Protein AF-A0A923WZV7-F1 (afdb_monomer_lite)

Radius of gyration: 32.48 Å; chains: 1; bounding box: 44×112×75 Å

Structure (mmCIF, N/CA/C/O backbone):
data_AF-A0A923WZV7-F1
#
_entry.id   AF-A0A923WZV7-F1
#
loop_
_atom_site.group_PDB
_atom_site.id
_atom_site.type_symbol
_atom_site.label_atom_id
_atom_site.label_alt_id
_atom_site.label_comp_id
_atom_site.label_asym_id
_atom_site.label_entity_id
_atom_site.label_seq_id
_atom_site.pdbx_PDB_ins_code
_atom_site.Cartn_x
_atom_site.Cartn_y
_atom_site.Cartn_z
_atom_site.occupancy
_atom_site.B_iso_or_equiv
_atom_site.auth_seq_id
_atom_site.auth_comp_id
_atom_site.auth_asym_id
_atom_site.auth_atom_id
_atom_site.pdbx_PDB_model_num
ATOM 1 N N . MET A 1 1 ? 29.800 -93.818 -59.563 1.00 39.88 1 MET A N 1
ATOM 2 C CA . MET A 1 1 ? 30.223 -94.186 -58.191 1.00 39.88 1 MET A CA 1
ATOM 3 C C . MET A 1 1 ? 30.674 -92.929 -57.451 1.00 39.88 1 MET A C 1
ATOM 5 O O . MET A 1 1 ? 31.571 -92.285 -57.967 1.00 39.88 1 MET A O 1
ATOM 9 N N . LYS A 1 2 ? 30.103 -92.674 -56.253 1.00 41.72 2 LYS A N 1
ATOM 10 C CA . LYS A 1 2 ? 30.556 -91.760 -55.164 1.00 41.72 2 LYS A CA 1
ATOM 11 C C . LYS A 1 2 ? 30.542 -90.243 -55.477 1.00 41.72 2 LYS A C 1
ATOM 13 O O . LYS A 1 2 ? 31.061 -89.840 -56.497 1.00 41.72 2 LYS A O 1
ATOM 18 N N . LYS A 1 3 ? 30.036 -89.328 -54.642 1.00 39.88 3 LYS A N 1
ATOM 19 C CA . LYS A 1 3 ? 29.391 -89.338 -53.311 1.00 39.88 3 LYS A CA 1
ATOM 20 C C . LYS A 1 3 ? 28.599 -88.021 -53.169 1.00 39.88 3 LYS A C 1
ATOM 22 O O . LYS A 1 3 ? 28.954 -87.020 -53.778 1.00 39.88 3 LYS A O 1
ATOM 27 N N . ALA A 1 4 ? 27.556 -88.061 -52.344 1.00 49.88 4 ALA A N 1
ATOM 28 C CA . ALA A 1 4 ? 26.729 -86.933 -51.929 1.00 49.88 4 ALA A CA 1
ATOM 29 C C . ALA A 1 4 ? 27.521 -85.812 -51.232 1.00 49.88 4 ALA A C 1
ATOM 31 O O . ALA A 1 4 ? 28.499 -86.097 -50.540 1.00 49.88 4 ALA A O 1
ATOM 32 N N . ASN A 1 5 ? 27.002 -84.581 -51.291 1.00 43.81 5 ASN A N 1
ATOM 33 C CA . ASN A 1 5 ? 27.094 -83.686 -50.143 1.00 43.81 5 ASN A CA 1
ATOM 34 C C . ASN A 1 5 ? 25.808 -82.863 -49.988 1.00 43.81 5 ASN A C 1
ATOM 36 O O . ASN A 1 5 ? 25.388 -82.142 -50.889 1.00 43.81 5 ASN A O 1
ATOM 40 N N . LYS A 1 6 ? 25.173 -83.063 -48.835 1.00 46.72 6 LYS A N 1
ATOM 41 C CA . LYS A 1 6 ? 23.962 -82.413 -48.343 1.00 46.72 6 LYS A CA 1
ATOM 42 C C . LYS A 1 6 ? 24.428 -81.308 -47.401 1.00 46.72 6 LYS A C 1
ATOM 44 O O . LYS A 1 6 ? 25.155 -81.614 -46.459 1.00 46.72 6 LYS A O 1
ATOM 49 N N . THR A 1 7 ? 23.959 -80.080 -47.594 1.00 46.75 7 THR A N 1
ATOM 50 C CA . THR A 1 7 ? 24.088 -79.037 -46.569 1.00 46.75 7 THR A CA 1
ATOM 51 C C . THR A 1 7 ? 22.762 -78.303 -46.428 1.00 46.75 7 THR A C 1
ATOM 53 O O . THR A 1 7 ? 22.329 -77.570 -47.312 1.00 46.75 7 THR A O 1
ATOM 56 N N . GLU A 1 8 ? 22.098 -78.570 -45.308 1.00 46.66 8 GLU A N 1
ATOM 57 C CA . GLU A 1 8 ? 20.994 -77.790 -44.755 1.00 46.66 8 GLU A CA 1
ATOM 58 C C . GLU A 1 8 ? 21.499 -76.403 -44.329 1.00 46.66 8 GLU A C 1
ATOM 60 O O . GLU A 1 8 ? 22.594 -76.316 -43.774 1.00 46.66 8 GLU A O 1
ATOM 65 N N . ASN A 1 9 ? 20.691 -75.342 -44.472 1.00 39.66 9 ASN A N 1
ATOM 66 C CA . ASN A 1 9 ? 20.472 -74.424 -43.347 1.00 39.66 9 ASN A CA 1
ATOM 67 C C . ASN A 1 9 ? 19.341 -73.400 -43.561 1.00 39.66 9 ASN A C 1
ATOM 69 O O . ASN A 1 9 ? 19.417 -72.519 -44.409 1.00 39.66 9 ASN A O 1
ATOM 73 N N . ARG A 1 10 ? 18.363 -73.498 -42.651 1.00 42.00 10 ARG A N 1
ATOM 74 C CA . ARG A 1 10 ? 17.752 -72.421 -41.849 1.00 42.00 10 ARG A CA 1
ATOM 75 C C . ARG A 1 10 ? 17.016 -71.280 -42.562 1.00 42.00 10 ARG A C 1
ATOM 77 O O . ARG A 1 10 ? 17.569 -70.249 -42.922 1.00 42.00 10 ARG A O 1
ATOM 84 N N . THR A 1 11 ? 15.692 -71.437 -42.541 1.00 51.16 11 THR A N 1
ATOM 85 C CA . THR A 1 11 ? 14.714 -70.437 -42.078 1.00 51.16 11 THR A CA 1
ATOM 86 C C . THR A 1 11 ? 15.326 -69.223 -41.363 1.00 51.16 11 THR A C 1
ATOM 88 O O . THR A 1 11 ? 15.770 -69.339 -40.219 1.00 51.16 11 THR A O 1
ATOM 91 N N . SER A 1 12 ? 15.264 -68.046 -41.990 1.00 43.22 12 SER A N 1
ATOM 92 C CA . SER A 1 12 ? 15.438 -66.767 -41.297 1.00 43.22 12 SER A CA 1
ATOM 93 C C . SER A 1 12 ? 14.064 -66.161 -41.012 1.00 43.22 12 SER A C 1
ATOM 95 O O . SER A 1 12 ? 13.395 -65.599 -41.880 1.00 43.22 12 SER A O 1
ATOM 97 N N . GLN A 1 13 ? 13.612 -66.351 -39.775 1.00 44.06 13 GLN A N 1
ATOM 98 C CA . GLN A 1 13 ? 12.516 -65.603 -39.176 1.00 44.06 13 GLN A CA 1
ATOM 99 C C . GLN A 1 13 ? 12.968 -64.158 -38.894 1.00 44.06 13 GLN A C 1
ATOM 101 O O . GLN A 1 13 ? 13.778 -63.955 -37.999 1.00 44.06 13 GLN A O 1
ATOM 106 N N . LYS A 1 14 ? 12.323 -63.197 -39.583 1.00 53.47 14 LYS A N 1
ATOM 107 C CA . LYS A 1 14 ? 12.067 -61.774 -39.228 1.00 53.47 14 LYS A CA 1
ATOM 108 C C . LYS A 1 14 ? 13.302 -60.847 -39.002 1.00 53.47 14 LYS A C 1
ATOM 110 O O . LYS A 1 14 ? 14.369 -61.286 -38.608 1.00 53.47 14 LYS A O 1
ATOM 115 N N . PRO A 1 15 ? 13.151 -59.523 -39.231 1.00 48.38 15 PRO A N 1
ATOM 116 C CA . PRO A 1 15 ? 12.568 -58.699 -38.176 1.00 48.38 15 PRO A CA 1
ATOM 117 C C . PRO A 1 15 ? 11.482 -57.758 -38.713 1.00 48.38 15 PRO A C 1
ATOM 119 O O . PRO A 1 15 ? 11.738 -56.707 -39.292 1.00 48.38 15 PRO A O 1
ATOM 122 N N . PHE A 1 16 ? 10.237 -58.102 -38.387 1.00 52.12 16 PHE A N 1
ATOM 123 C CA . PHE A 1 16 ? 9.069 -57.214 -38.391 1.00 52.12 16 PHE A CA 1
ATOM 124 C C . PHE A 1 16 ? 9.284 -55.949 -37.520 1.00 52.12 16 PHE A C 1
ATOM 126 O O . PHE A 1 16 ? 8.548 -54.979 -37.634 1.00 52.12 16 PHE A O 1
ATOM 133 N N . LEU A 1 17 ? 10.334 -55.931 -36.688 1.00 51.72 17 LEU A N 1
ATOM 134 C CA . LEU A 1 17 ? 10.679 -54.844 -35.771 1.00 51.72 17 LEU A CA 1
ATOM 135 C C . LEU A 1 17 ? 11.334 -53.623 -36.447 1.00 51.72 17 LEU A C 1
ATOM 137 O O . LEU A 1 17 ? 11.266 -52.529 -35.895 1.00 51.72 17 LEU A O 1
ATOM 141 N N . LEU A 1 18 ? 11.921 -53.754 -37.645 1.00 48.09 18 LEU A N 1
ATOM 142 C CA . LEU A 1 18 ? 12.629 -52.629 -38.283 1.00 48.09 18 LEU A CA 1
ATOM 143 C C . LEU A 1 18 ? 11.694 -51.616 -38.970 1.00 48.09 18 LEU A C 1
ATOM 145 O O . LEU A 1 18 ? 12.058 -50.456 -39.136 1.00 48.09 18 LEU A O 1
ATOM 149 N N . ARG A 1 19 ? 10.476 -52.028 -39.354 1.00 51.03 19 ARG A N 1
ATOM 150 C CA . ARG A 1 19 ? 9.517 -51.162 -40.071 1.00 51.03 19 ARG A CA 1
ATOM 151 C C . ARG A 1 19 ? 8.765 -50.179 -39.168 1.00 51.03 19 ARG A C 1
ATOM 153 O O . ARG A 1 19 ? 8.169 -49.239 -39.681 1.00 51.03 19 ARG A O 1
ATOM 160 N N . HIS A 1 20 ? 8.808 -50.366 -37.849 1.00 51.88 20 HIS A N 1
ATOM 161 C CA . HIS A 1 20 ? 8.098 -49.509 -36.890 1.00 51.88 20 HIS A CA 1
ATOM 162 C C . HIS A 1 20 ? 9.021 -48.594 -36.071 1.00 51.88 20 HIS A C 1
ATOM 164 O O . HIS A 1 20 ? 8.543 -47.622 -35.501 1.00 51.88 20 HIS A O 1
ATOM 170 N N . LEU A 1 21 ? 10.338 -48.832 -36.060 1.00 51.62 21 LEU A N 1
ATOM 171 C CA . LEU A 1 21 ? 11.304 -47.992 -35.334 1.00 51.62 21 LEU A CA 1
ATOM 172 C C . LEU A 1 21 ? 11.533 -46.622 -35.990 1.00 51.62 21 LEU A C 1
ATOM 174 O O . LEU A 1 21 ? 11.649 -45.616 -35.296 1.00 51.62 21 LEU A O 1
ATOM 178 N N . VAL A 1 22 ? 11.550 -46.568 -37.324 1.00 55.66 22 VAL A N 1
ATOM 179 C CA . VAL A 1 22 ? 11.777 -45.328 -38.086 1.00 55.66 22 VAL A CA 1
ATOM 180 C C . VAL A 1 22 ? 10.688 -44.268 -37.841 1.00 55.66 22 VAL A C 1
ATOM 182 O O . VAL A 1 22 ? 11.051 -43.142 -37.503 1.00 55.66 22 VAL A O 1
ATOM 185 N N . PRO A 1 23 ? 9.373 -44.568 -37.925 1.00 57.84 23 PRO A N 1
ATOM 186 C CA . PRO A 1 23 ? 8.349 -43.558 -37.647 1.00 57.84 23 PRO A CA 1
ATOM 187 C C . PRO A 1 23 ? 8.332 -43.115 -36.176 1.00 57.84 23 PRO A C 1
ATOM 189 O O . PRO A 1 23 ? 8.088 -41.942 -35.903 1.00 57.84 23 PRO A O 1
ATOM 192 N N . ILE A 1 24 ? 8.659 -44.001 -35.225 1.00 58.66 24 ILE A N 1
ATOM 193 C CA . ILE A 1 24 ? 8.736 -43.647 -33.795 1.00 58.66 24 ILE A CA 1
ATOM 194 C C . ILE A 1 24 ? 9.876 -42.649 -33.549 1.00 58.66 24 ILE A C 1
ATOM 196 O O . ILE A 1 24 ? 9.668 -41.639 -32.879 1.00 58.66 24 ILE A O 1
ATOM 200 N N . LEU A 1 25 ? 11.050 -42.868 -34.150 1.00 56.38 25 LEU A N 1
ATOM 201 C CA . LEU A 1 25 ? 12.186 -41.947 -34.043 1.00 56.38 25 LEU A CA 1
ATOM 202 C C . LEU A 1 25 ? 11.900 -40.580 -34.681 1.00 56.38 25 LEU A C 1
ATOM 204 O O . LEU A 1 25 ? 12.243 -39.558 -34.092 1.00 56.38 25 LEU A O 1
ATOM 208 N N . VAL A 1 26 ? 11.216 -40.540 -35.830 1.00 59.75 26 VAL A N 1
ATOM 209 C CA . VAL A 1 26 ? 10.791 -39.277 -36.466 1.00 59.75 26 VAL A CA 1
ATOM 210 C C . VAL A 1 26 ? 9.782 -38.527 -35.592 1.00 59.75 26 VAL A C 1
ATOM 212 O O . VAL A 1 26 ? 9.870 -37.309 -35.463 1.00 59.75 26 VAL A O 1
ATOM 215 N N . THR A 1 27 ? 8.863 -39.236 -34.932 1.00 58.69 27 THR A N 1
ATOM 216 C CA . THR A 1 27 ? 7.872 -38.613 -34.038 1.00 58.69 27 THR A CA 1
ATOM 217 C C . THR A 1 27 ? 8.532 -38.033 -32.783 1.00 58.69 27 THR A C 1
ATOM 219 O O . THR A 1 27 ? 8.231 -36.906 -32.400 1.00 58.69 27 THR A O 1
ATOM 222 N N . ILE A 1 28 ? 9.491 -38.748 -32.180 1.00 59.69 28 ILE A N 1
ATOM 223 C CA . ILE A 1 28 ? 10.284 -38.235 -31.049 1.00 59.69 28 ILE A CA 1
ATOM 224 C C . ILE A 1 28 ? 11.096 -37.009 -31.482 1.00 59.69 28 ILE A C 1
ATOM 226 O O . ILE A 1 28 ? 11.110 -36.006 -30.773 1.00 59.69 28 ILE A O 1
ATOM 230 N N . PHE A 1 29 ? 11.713 -37.047 -32.667 1.00 53.53 29 PHE A N 1
ATOM 231 C CA . PHE A 1 29 ? 12.465 -35.912 -33.202 1.00 53.53 29 PHE A CA 1
ATOM 232 C C . PHE A 1 29 ? 11.575 -34.680 -33.423 1.00 53.53 29 PHE A C 1
ATOM 234 O O . PHE A 1 29 ? 11.975 -33.573 -33.078 1.00 53.53 29 PHE A O 1
ATOM 241 N N . LEU A 1 30 ? 10.346 -34.862 -33.918 1.00 55.31 30 LEU A N 1
ATOM 242 C CA . LEU A 1 30 ? 9.376 -33.773 -34.085 1.00 55.31 30 LEU A CA 1
ATOM 243 C C . LEU A 1 30 ? 8.898 -33.195 -32.746 1.00 55.31 30 LEU A C 1
ATOM 245 O O . LEU A 1 30 ? 8.770 -31.979 -32.632 1.00 55.31 30 LEU A O 1
ATOM 249 N N . ILE A 1 31 ? 8.687 -34.025 -31.721 1.00 60.62 31 ILE A N 1
ATOM 250 C CA . ILE A 1 31 ? 8.308 -33.556 -30.376 1.00 60.62 31 ILE A CA 1
ATOM 251 C C . ILE A 1 31 ? 9.460 -32.776 -29.731 1.00 60.62 31 ILE A C 1
ATOM 253 O O . ILE A 1 31 ? 9.237 -31.704 -29.171 1.00 60.62 31 ILE A O 1
ATOM 257 N N . VAL A 1 32 ? 10.697 -33.266 -29.851 1.00 59.31 32 VAL A N 1
ATOM 258 C CA . VAL A 1 32 ? 11.885 -32.568 -29.336 1.00 59.31 32 VAL A CA 1
ATOM 259 C C . VAL A 1 32 ? 12.116 -31.258 -30.096 1.00 59.31 32 VAL A C 1
ATOM 261 O O . VAL A 1 32 ? 12.360 -30.232 -29.469 1.00 59.31 32 VAL A O 1
ATOM 264 N N . ALA A 1 33 ? 11.963 -31.243 -31.423 1.00 58.97 33 ALA A N 1
ATOM 265 C CA . ALA A 1 33 ? 12.079 -30.024 -32.224 1.00 58.97 33 ALA A CA 1
ATOM 266 C C . ALA A 1 33 ? 10.990 -28.993 -31.879 1.00 58.97 33 ALA A C 1
ATOM 268 O O . ALA A 1 33 ? 11.290 -27.806 -31.769 1.00 58.97 33 ALA A O 1
ATOM 269 N N . ALA A 1 34 ? 9.748 -29.432 -31.644 1.00 59.00 34 ALA A N 1
ATOM 270 C CA . ALA A 1 34 ? 8.660 -28.562 -31.202 1.00 59.00 34 ALA A CA 1
ATOM 271 C C . ALA A 1 34 ? 8.898 -28.009 -29.786 1.00 59.00 34 ALA A C 1
ATOM 273 O O . ALA A 1 34 ? 8.649 -26.829 -29.546 1.00 59.00 34 ALA A O 1
ATOM 274 N N . ALA A 1 35 ? 9.441 -28.817 -28.870 1.00 58.12 35 ALA A N 1
ATOM 275 C CA . ALA A 1 35 ? 9.812 -28.370 -27.527 1.00 58.12 35 ALA A CA 1
ATOM 276 C C . ALA A 1 35 ? 10.961 -27.346 -27.554 1.00 58.12 35 ALA A C 1
ATOM 278 O O . ALA A 1 35 ? 10.907 -26.341 -26.848 1.00 58.12 35 ALA A O 1
ATOM 279 N N . VAL A 1 36 ? 11.966 -27.546 -28.414 1.00 59.75 36 VAL A N 1
ATOM 280 C CA . VAL A 1 36 ? 13.070 -26.592 -28.611 1.00 59.75 36 VAL A CA 1
ATOM 281 C C . VAL A 1 36 ? 12.577 -25.304 -29.278 1.00 59.75 36 VAL A C 1
ATOM 283 O O . VAL A 1 36 ? 12.963 -24.217 -28.857 1.00 59.75 36 VAL A O 1
ATOM 286 N N . ALA A 1 37 ? 11.680 -25.389 -30.264 1.00 59.19 37 ALA A N 1
ATOM 287 C CA . ALA A 1 37 ? 11.078 -24.210 -30.885 1.00 59.19 37 ALA A CA 1
A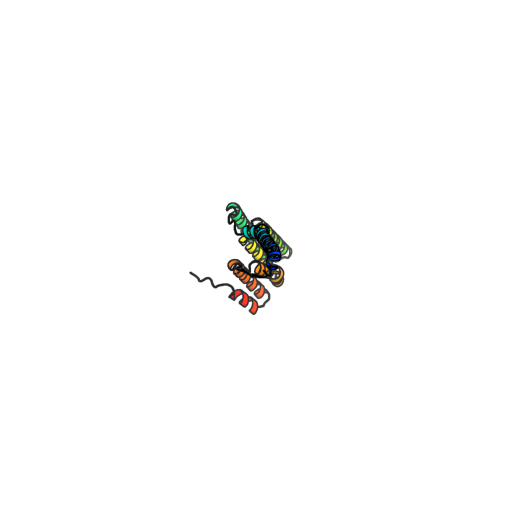TOM 288 C C . ALA A 1 37 ? 10.206 -23.424 -29.891 1.00 59.19 37 ALA A C 1
ATOM 290 O O . ALA A 1 37 ? 10.325 -22.204 -29.812 1.00 59.19 37 ALA A O 1
ATOM 291 N N . ALA A 1 38 ? 9.395 -24.101 -29.072 1.00 58.06 38 ALA A N 1
ATOM 292 C CA . ALA A 1 38 ? 8.634 -23.461 -27.999 1.00 58.06 38 ALA A CA 1
ATOM 293 C C . ALA A 1 38 ? 9.562 -22.801 -26.963 1.00 58.06 38 ALA A C 1
ATOM 295 O O . ALA A 1 38 ? 9.312 -21.674 -26.536 1.00 58.06 38 ALA A O 1
ATOM 296 N N . TYR A 1 39 ? 10.679 -23.447 -26.616 1.00 58.69 39 TYR A N 1
ATOM 297 C CA . TYR A 1 39 ? 11.681 -22.854 -25.736 1.00 58.69 39 TYR A CA 1
ATOM 298 C C . TYR A 1 39 ? 12.322 -21.599 -26.351 1.00 58.69 39 TYR A C 1
ATOM 300 O O . TYR A 1 39 ? 12.403 -20.578 -25.682 1.00 58.69 39 TYR A O 1
ATOM 308 N N . ILE A 1 40 ? 12.719 -21.619 -27.626 1.00 59.34 40 ILE A N 1
ATOM 309 C CA . ILE A 1 40 ? 13.391 -20.482 -28.285 1.00 59.34 40 ILE A CA 1
ATOM 310 C C . ILE A 1 40 ? 12.431 -19.319 -28.587 1.00 59.34 40 ILE A C 1
ATOM 312 O O . ILE A 1 40 ? 12.834 -18.164 -28.471 1.00 59.34 40 ILE A O 1
ATOM 316 N N . PHE A 1 41 ? 11.181 -19.590 -28.974 1.00 58.53 41 PHE A N 1
ATOM 317 C CA . PHE A 1 41 ? 10.244 -18.550 -29.427 1.00 58.53 41 PHE A CA 1
ATOM 318 C C . PHE A 1 41 ? 9.257 -18.069 -28.362 1.00 58.53 41 PHE A C 1
ATOM 320 O O . PHE A 1 41 ? 8.737 -16.967 -28.499 1.00 58.53 41 PHE A O 1
ATOM 327 N N . ILE A 1 42 ? 8.991 -18.855 -27.314 1.00 59.44 42 ILE A N 1
ATOM 328 C CA . ILE A 1 42 ? 8.029 -18.491 -26.260 1.00 59.44 42 ILE A CA 1
ATOM 329 C C . ILE A 1 42 ? 8.765 -18.257 -24.939 1.00 59.44 42 ILE A C 1
ATOM 331 O O . ILE A 1 42 ? 8.619 -17.200 -24.334 1.00 59.44 42 ILE A O 1
ATOM 335 N N . VAL A 1 43 ? 9.610 -19.202 -24.514 1.00 55.38 43 VAL A N 1
ATOM 336 C CA . VAL A 1 43 ? 10.258 -19.153 -23.190 1.00 55.38 43 VAL A CA 1
ATOM 337 C C . VAL A 1 43 ? 11.494 -18.244 -23.172 1.00 55.38 43 VAL A C 1
ATOM 339 O O . VAL A 1 43 ? 11.670 -17.475 -22.236 1.00 55.38 43 VAL A O 1
ATOM 342 N N . ALA A 1 44 ? 12.339 -18.263 -24.205 1.00 52.22 44 ALA A N 1
ATOM 343 C CA . ALA A 1 44 ? 13.556 -17.454 -24.258 1.00 52.22 44 ALA A CA 1
ATOM 344 C C . ALA A 1 44 ? 13.290 -15.938 -24.338 1.00 52.22 44 ALA A C 1
ATOM 346 O O . ALA A 1 44 ? 14.053 -15.198 -23.724 1.00 52.22 44 ALA A O 1
ATOM 347 N N . PRO A 1 45 ? 12.231 -15.435 -25.008 1.00 54.84 45 PRO A N 1
ATOM 348 C CA . PRO A 1 45 ? 11.828 -14.032 -24.895 1.00 54.84 45 PRO A CA 1
ATOM 349 C C . PRO A 1 45 ? 11.306 -13.669 -23.498 1.00 54.84 45 PRO A C 1
ATOM 351 O O . PRO A 1 45 ? 11.610 -12.584 -23.017 1.00 54.84 45 PRO A O 1
ATOM 354 N N . LEU A 1 46 ? 10.596 -14.588 -22.827 1.00 51.62 46 LEU A N 1
ATOM 355 C CA . LEU A 1 46 ? 10.134 -14.443 -21.435 1.00 51.62 46 LEU A CA 1
ATOM 356 C C . LEU A 1 46 ? 11.274 -14.531 -20.400 1.00 51.62 46 LEU A C 1
ATOM 358 O O . LEU A 1 46 ? 11.148 -14.008 -19.301 1.00 51.62 46 LEU A O 1
ATOM 362 N N . LEU A 1 47 ? 12.392 -15.180 -20.740 1.00 50.25 47 LEU A N 1
ATOM 363 C CA . LEU A 1 47 ? 13.622 -15.201 -19.937 1.00 50.25 47 LEU A CA 1
ATOM 364 C C . LEU A 1 47 ? 14.579 -14.059 -20.303 1.00 50.25 47 LEU A C 1
ATOM 366 O O . LEU A 1 47 ? 15.368 -13.639 -19.467 1.00 50.25 47 LEU A O 1
ATOM 370 N N . LYS A 1 48 ? 14.516 -13.514 -21.526 1.00 40.31 48 LYS A N 1
ATOM 371 C CA . LYS A 1 48 ? 15.292 -12.326 -21.938 1.00 40.31 48 LYS A CA 1
ATOM 372 C C . LYS A 1 48 ? 14.814 -11.032 -21.285 1.00 40.31 48 LYS A C 1
ATOM 374 O O . LYS A 1 48 ? 15.510 -10.029 -21.386 1.00 40.31 48 LYS A O 1
ATOM 379 N N . THR A 1 49 ? 13.677 -11.052 -20.595 1.00 46.50 49 THR A N 1
ATOM 380 C CA . THR A 1 49 ? 13.292 -9.991 -19.659 1.00 46.50 49 THR A CA 1
ATOM 381 C C . THR A 1 49 ? 13.994 -10.114 -18.303 1.00 46.50 49 THR A C 1
ATOM 383 O O . THR A 1 49 ? 13.740 -9.298 -17.421 1.00 46.50 49 THR A O 1
ATOM 386 N N . SER A 1 50 ? 14.922 -11.065 -18.116 1.00 38.34 50 SER A N 1
ATOM 387 C CA . SER A 1 50 ? 15.925 -10.947 -17.054 1.00 38.34 50 SER A CA 1
ATOM 388 C C . SER A 1 50 ? 16.819 -9.736 -17.324 1.00 38.34 50 SER A C 1
ATOM 390 O O . SER A 1 50 ? 17.750 -9.805 -18.120 1.00 38.34 50 SER A O 1
ATOM 392 N N . HIS A 1 51 ? 16.499 -8.649 -16.620 1.00 43.75 51 HIS A N 1
ATOM 393 C CA . HIS A 1 51 ? 17.416 -7.630 -16.110 1.00 43.75 51 HIS A CA 1
ATOM 394 C C . HIS A 1 51 ? 18.422 -7.103 -17.138 1.00 43.75 51 HIS A C 1
ATOM 396 O O . HIS A 1 51 ? 19.614 -7.403 -17.097 1.00 43.75 51 HIS A O 1
ATOM 402 N N . SER A 1 52 ? 17.943 -6.236 -18.029 1.00 35.94 52 SER A N 1
ATOM 403 C CA . SER A 1 52 ? 18.808 -5.176 -18.543 1.00 35.94 52 SER A CA 1
ATOM 404 C C . SER A 1 52 ? 18.710 -3.997 -17.576 1.00 35.94 52 SER A C 1
ATOM 406 O O . SER A 1 52 ? 17.953 -3.058 -17.818 1.00 35.94 52 SER A O 1
ATOM 408 N N . ASP A 1 53 ? 19.461 -4.082 -16.474 1.00 49.56 53 ASP A N 1
ATOM 409 C CA . ASP A 1 53 ? 19.693 -3.009 -15.495 1.00 49.56 53 ASP A CA 1
ATOM 410 C C . ASP A 1 53 ? 20.467 -1.850 -16.129 1.00 49.56 53 ASP A C 1
ATOM 412 O O . ASP A 1 53 ? 21.653 -1.621 -15.890 1.00 49.56 53 ASP A O 1
ATOM 416 N N . SER A 1 54 ? 19.798 -1.093 -16.986 1.00 45.28 54 SER A N 1
ATOM 417 C CA . SER A 1 54 ? 20.271 0.238 -17.332 1.00 45.28 54 SER A CA 1
ATOM 418 C C . SER A 1 54 ? 19.097 1.133 -17.693 1.00 45.28 54 SER A C 1
ATOM 420 O O . SER A 1 54 ? 19.013 1.654 -18.809 1.00 45.28 54 SER A O 1
ATOM 422 N N . THR A 1 55 ? 18.182 1.346 -16.744 1.00 54.12 55 THR A N 1
ATOM 423 C CA . THR A 1 55 ? 17.446 2.612 -16.728 1.00 54.12 55 THR A CA 1
ATOM 424 C C . THR A 1 55 ? 18.487 3.733 -16.772 1.00 54.12 55 THR A C 1
ATOM 426 O O . THR A 1 55 ? 19.418 3.728 -15.963 1.00 54.12 55 THR A O 1
ATOM 429 N N . PRO A 1 56 ? 18.415 4.676 -17.727 1.00 54.72 56 PRO A N 1
ATOM 430 C CA . PRO A 1 56 ? 19.366 5.775 -17.763 1.00 54.72 56 PRO A CA 1
ATOM 431 C C . PRO A 1 56 ? 19.300 6.516 -16.423 1.00 54.72 56 PRO A C 1
ATOM 433 O O . PRO A 1 56 ? 18.215 6.893 -15.987 1.00 54.72 56 PRO A O 1
ATOM 436 N N . VAL A 1 57 ? 20.454 6.736 -15.782 1.00 59.47 57 VAL A N 1
ATOM 437 C CA . VAL A 1 57 ? 20.593 7.364 -14.446 1.00 59.47 57 VAL A CA 1
ATOM 438 C C . VAL A 1 57 ? 19.776 8.662 -14.321 1.00 59.47 57 VAL A C 1
ATOM 440 O O . VAL A 1 57 ? 19.273 9.008 -13.255 1.00 59.47 57 VAL A O 1
ATOM 443 N N . THR A 1 58 ? 19.593 9.376 -15.433 1.00 61.88 58 THR A N 1
ATOM 444 C CA . THR A 1 58 ? 18.757 10.577 -15.517 1.00 61.88 58 THR A CA 1
ATOM 445 C C . THR A 1 58 ? 17.270 10.292 -15.281 1.00 61.88 58 THR A C 1
ATOM 447 O O . THR A 1 58 ? 16.634 11.041 -14.550 1.00 61.88 58 THR A O 1
ATOM 450 N N . ALA A 1 59 ? 16.715 9.217 -15.848 1.00 61.34 59 ALA A N 1
ATOM 451 C CA . ALA A 1 59 ? 15.309 8.843 -15.678 1.00 61.34 59 ALA A CA 1
ATOM 452 C C . ALA A 1 59 ? 15.009 8.373 -14.248 1.00 61.34 59 ALA A C 1
ATOM 454 O O . ALA A 1 59 ? 13.983 8.750 -13.689 1.00 61.34 59 ALA A O 1
ATOM 455 N N . GLU A 1 60 ? 15.929 7.627 -13.632 1.00 64.06 60 GLU A N 1
ATOM 456 C CA . GLU A 1 60 ? 15.822 7.235 -12.222 1.00 64.06 60 GLU A CA 1
ATOM 457 C C . GLU A 1 60 ? 15.827 8.454 -11.292 1.00 64.06 60 GLU A C 1
ATOM 459 O O . GLU A 1 60 ? 14.948 8.586 -10.438 1.00 64.06 60 GLU A O 1
ATOM 464 N N . LYS A 1 61 ? 16.780 9.377 -11.473 1.00 69.56 61 LYS A N 1
ATOM 465 C CA . LYS A 1 61 ? 16.852 10.583 -10.643 1.00 69.56 61 LYS A CA 1
ATOM 466 C C . LYS A 1 61 ? 15.592 11.438 -10.789 1.00 69.56 61 LYS A C 1
ATOM 468 O O . LYS A 1 61 ? 15.033 11.882 -9.792 1.00 69.56 61 LYS A O 1
ATOM 473 N N . THR A 1 62 ? 15.120 11.636 -12.021 1.00 76.50 62 THR A N 1
ATOM 474 C CA . THR A 1 62 ? 13.896 12.403 -12.283 1.00 76.50 62 THR A CA 1
ATOM 475 C C . THR A 1 62 ? 12.659 11.745 -11.673 1.00 76.50 62 THR A C 1
ATOM 477 O O . THR A 1 62 ? 11.825 12.460 -11.122 1.00 76.50 62 THR A O 1
ATOM 480 N N . TYR A 1 63 ? 12.541 10.413 -11.718 1.00 80.88 63 TYR A N 1
ATOM 481 C CA . TYR A 1 63 ? 11.449 9.707 -11.046 1.00 80.88 63 TYR A CA 1
ATOM 482 C C . TYR A 1 63 ? 11.492 9.934 -9.532 1.00 80.88 63 TYR A C 1
ATOM 484 O O . TYR A 1 63 ? 10.507 10.409 -8.974 1.00 80.88 63 TYR A O 1
ATOM 492 N N . LYS A 1 64 ? 12.634 9.677 -8.879 1.00 82.12 64 LYS A N 1
ATOM 493 C CA . LYS A 1 64 ? 12.767 9.820 -7.418 1.00 82.12 64 LYS A CA 1
ATOM 494 C C . LYS A 1 64 ? 12.466 11.241 -6.941 1.00 82.12 64 LYS A C 1
ATOM 496 O O . LYS A 1 64 ? 11.701 11.415 -5.996 1.00 82.12 64 LYS A O 1
ATOM 501 N N . ASP A 1 65 ? 12.998 12.257 -7.620 1.00 82.00 65 ASP A N 1
ATOM 502 C CA . ASP A 1 65 ? 12.748 13.661 -7.265 1.00 82.00 65 ASP A CA 1
ATOM 503 C C . ASP A 1 65 ? 11.252 14.019 -7.391 1.00 82.00 65 ASP A C 1
ATOM 505 O O . ASP A 1 65 ? 10.683 14.692 -6.523 1.00 82.00 65 ASP A O 1
ATOM 509 N N . ASN A 1 66 ? 10.587 13.539 -8.449 1.00 84.62 66 ASN A N 1
ATOM 510 C CA . ASN A 1 66 ? 9.152 13.748 -8.647 1.00 84.62 66 ASN A CA 1
ATOM 511 C C . ASN A 1 66 ? 8.312 12.981 -7.620 1.00 84.62 66 ASN A C 1
ATOM 513 O O . ASN A 1 66 ? 7.366 13.549 -7.068 1.00 84.62 66 ASN A O 1
ATOM 517 N N . PHE A 1 67 ? 8.680 11.733 -7.336 1.00 89.38 67 PHE A N 1
ATOM 518 C CA . PHE A 1 67 ? 8.002 10.871 -6.378 1.00 89.38 67 PHE A CA 1
ATOM 519 C C . PHE A 1 67 ? 8.022 11.485 -4.978 1.00 89.38 67 PHE A C 1
ATOM 521 O O . PHE A 1 67 ? 6.960 11.710 -4.403 1.00 89.38 67 PHE A O 1
ATOM 528 N N . VAL A 1 68 ? 9.196 11.879 -4.472 1.00 88.19 68 VAL A N 1
ATOM 529 C CA . VAL A 1 68 ? 9.344 12.506 -3.144 1.00 88.19 68 VAL A CA 1
ATOM 530 C C . VAL A 1 68 ? 8.507 13.781 -3.032 1.00 88.19 68 VAL A C 1
ATOM 532 O O . VAL A 1 68 ? 7.772 13.971 -2.059 1.00 88.19 68 VAL A O 1
ATOM 535 N N . LYS A 1 69 ? 8.564 14.652 -4.047 1.00 88.38 69 LYS A N 1
ATOM 536 C CA . LYS A 1 69 ? 7.787 15.899 -4.065 1.00 88.38 69 LYS A CA 1
ATOM 537 C C . LYS A 1 69 ? 6.283 15.632 -4.016 1.00 88.38 69 LYS A C 1
ATOM 539 O O . LYS A 1 69 ? 5.554 16.308 -3.290 1.00 88.38 69 LYS A O 1
ATOM 544 N N . GLN A 1 70 ? 5.814 14.674 -4.806 1.00 90.06 70 GLN A N 1
ATOM 545 C CA . GLN A 1 70 ? 4.408 14.289 -4.832 1.00 90.06 70 GLN A CA 1
ATOM 546 C C . GLN A 1 70 ? 3.991 13.592 -3.531 1.00 90.06 70 GLN A C 1
ATOM 548 O O . GLN A 1 70 ? 2.895 13.856 -3.047 1.00 90.06 70 GLN A O 1
ATOM 553 N N . GLN A 1 71 ? 4.869 12.805 -2.906 1.00 91.38 71 GLN A N 1
ATOM 554 C CA . GLN A 1 71 ? 4.593 12.146 -1.631 1.00 91.38 71 GLN A CA 1
ATOM 555 C C . GLN A 1 71 ? 4.409 13.157 -0.492 1.00 91.38 71 GLN A C 1
ATOM 557 O O . GLN A 1 71 ? 3.462 13.053 0.282 1.00 91.38 71 GLN A O 1
ATOM 562 N N . THR A 1 72 ? 5.221 14.217 -0.451 1.00 90.31 72 THR A N 1
ATOM 563 C CA . THR A 1 72 ? 5.000 15.330 0.494 1.00 90.31 72 THR A CA 1
ATOM 564 C C . THR A 1 72 ? 3.643 16.011 0.266 1.00 90.31 72 THR A C 1
ATOM 566 O O . THR A 1 72 ? 2.970 16.413 1.217 1.00 90.31 72 THR A O 1
ATOM 569 N N . ALA A 1 73 ? 3.208 16.139 -0.993 1.00 90.06 73 ALA A N 1
ATOM 570 C CA . ALA A 1 73 ? 1.888 16.682 -1.308 1.00 90.06 73 ALA A CA 1
ATOM 571 C C . ALA A 1 73 ? 0.759 15.738 -0.860 1.00 90.06 73 ALA A C 1
ATOM 573 O O . ALA A 1 73 ? -0.227 16.213 -0.298 1.00 90.06 73 ALA A O 1
ATOM 574 N N . VAL A 1 74 ? 0.919 14.425 -1.054 1.00 92.56 74 VAL A N 1
ATOM 575 C CA . VAL A 1 74 ? -0.006 13.392 -0.563 1.00 92.56 74 VAL A CA 1
ATOM 576 C C . VAL A 1 74 ? -0.161 13.492 0.952 1.00 92.56 74 VAL A C 1
ATOM 578 O O . VAL A 1 74 ? -1.281 13.644 1.425 1.00 92.56 74 VAL A O 1
ATOM 581 N N . GLU A 1 75 ? 0.930 13.523 1.716 1.00 92.56 75 GLU A N 1
ATOM 582 C CA . GLU A 1 75 ? 0.867 13.661 3.179 1.00 92.56 75 GLU A CA 1
ATOM 583 C C . GLU A 1 75 ? 0.141 14.935 3.623 1.00 92.56 75 GLU A C 1
ATOM 585 O O . GLU A 1 75 ? -0.663 14.913 4.554 1.00 92.56 75 GLU A O 1
ATOM 590 N N . SER A 1 76 ? 0.404 16.060 2.953 1.00 93.56 76 SER A N 1
ATOM 591 C CA . SER A 1 76 ? -0.280 17.326 3.233 1.00 93.56 76 SER A CA 1
ATOM 592 C C . SER A 1 76 ? -1.794 17.216 3.013 1.00 93.56 76 SER A C 1
ATOM 594 O O . SER A 1 76 ? -2.580 17.678 3.841 1.00 93.56 76 SER A O 1
ATOM 596 N N . LEU A 1 77 ? -2.212 16.549 1.932 1.00 92.12 77 LEU A N 1
ATOM 597 C CA . LEU A 1 77 ? -3.621 16.290 1.626 1.00 92.12 77 LEU A CA 1
ATOM 598 C C . LEU A 1 77 ? -4.266 15.345 2.648 1.00 92.12 77 LEU A C 1
ATOM 600 O O . LEU A 1 77 ? -5.389 15.593 3.083 1.00 92.12 77 LEU A O 1
ATOM 604 N N . LEU A 1 78 ? -3.562 14.294 3.070 1.00 92.62 78 LEU A N 1
ATOM 605 C CA . LEU A 1 78 ? -4.066 13.354 4.074 1.00 92.62 78 LEU A CA 1
ATOM 606 C C . LEU A 1 78 ? -4.249 14.017 5.442 1.00 92.62 78 LEU A C 1
ATOM 608 O O . LEU A 1 78 ? -5.247 13.760 6.109 1.00 92.62 78 LEU A O 1
ATOM 612 N N . ARG A 1 79 ? -3.360 14.941 5.829 1.00 92.50 79 ARG A N 1
ATOM 613 C CA . ARG A 1 79 ? -3.512 15.732 7.066 1.00 92.50 79 ARG A CA 1
ATOM 614 C C . ARG A 1 79 ? -4.734 16.648 7.051 1.00 92.50 79 ARG A C 1
ATOM 616 O O . ARG A 1 79 ? -5.271 16.931 8.118 1.00 92.50 79 ARG A O 1
ATOM 623 N N . ALA A 1 80 ? -5.167 17.123 5.881 1.00 92.88 80 ALA A N 1
ATOM 624 C CA . ALA A 1 80 ? -6.402 17.899 5.773 1.00 92.88 80 ALA A CA 1
ATOM 625 C C . ALA A 1 80 ? -7.641 17.036 6.071 1.00 92.88 80 ALA A C 1
ATOM 627 O O . ALA A 1 80 ? -8.604 17.526 6.655 1.00 92.88 80 ALA A O 1
ATOM 628 N N . GLY A 1 81 ? -7.602 15.750 5.699 1.00 87.75 81 GLY A N 1
ATOM 629 C CA . GLY A 1 81 ? -8.591 14.739 6.089 1.00 87.75 81 GLY A CA 1
ATOM 630 C C . GLY A 1 81 ? -9.974 14.879 5.445 1.00 87.75 81 GLY A C 1
ATOM 631 O O . GLY A 1 81 ? -10.855 14.063 5.712 1.00 87.75 81 GLY A O 1
ATOM 632 N N . ASP A 1 82 ? -10.194 15.884 4.595 1.00 93.50 82 ASP A N 1
ATOM 633 C CA . ASP A 1 82 ? -11.447 16.043 3.864 1.00 93.50 82 ASP A CA 1
ATOM 634 C C . ASP A 1 82 ? -11.514 15.126 2.631 1.00 93.50 82 ASP A C 1
ATOM 636 O O . ASP A 1 82 ? -10.501 14.766 2.025 1.00 93.50 82 ASP A O 1
ATOM 640 N N . ALA A 1 83 ? -12.735 14.764 2.229 1.00 89.81 83 ALA A N 1
ATOM 641 C CA . ALA A 1 83 ? -12.964 13.821 1.136 1.00 89.81 83 ALA A CA 1
ATOM 642 C C . ALA A 1 83 ? -12.353 14.275 -0.204 1.00 89.81 83 ALA A C 1
ATOM 644 O O . ALA A 1 83 ? -11.908 13.439 -0.992 1.00 89.81 83 ALA A O 1
ATOM 645 N N . ALA A 1 84 ? -12.304 15.585 -0.472 1.00 92.81 84 ALA A N 1
ATOM 646 C CA . ALA A 1 84 ? -11.728 16.098 -1.710 1.00 92.81 84 ALA A CA 1
ATOM 647 C C . ALA A 1 84 ? -10.195 16.001 -1.695 1.00 92.81 84 ALA A C 1
ATOM 649 O O . ALA A 1 84 ? -9.593 15.670 -2.720 1.00 92.81 84 ALA A O 1
ATOM 650 N N . SER A 1 85 ? -9.558 16.255 -0.552 1.00 92.81 85 SER A N 1
ATOM 651 C CA . SER A 1 85 ? -8.114 16.083 -0.377 1.00 92.81 85 SER A CA 1
ATOM 652 C C . SER A 1 85 ? -7.700 14.613 -0.451 1.00 92.81 85 SER A C 1
ATOM 654 O O . SER A 1 85 ? -6.739 14.294 -1.153 1.00 92.81 85 SER A O 1
ATOM 656 N N . ILE A 1 86 ? -8.470 13.705 0.155 1.00 90.94 86 ILE A N 1
ATOM 657 C CA . ILE A 1 86 ? -8.247 12.253 0.055 1.00 90.94 86 ILE A CA 1
ATOM 658 C C . ILE A 1 86 ? -8.338 11.781 -1.405 1.00 90.94 86 ILE A C 1
ATOM 660 O O . ILE A 1 86 ? -7.425 11.118 -1.897 1.00 90.94 86 ILE A O 1
ATOM 664 N N . ALA A 1 87 ? -9.374 12.193 -2.141 1.00 90.81 87 ALA 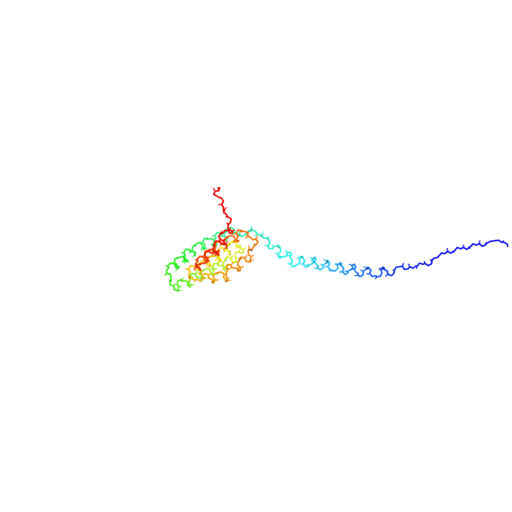A N 1
ATOM 665 C CA . ALA A 1 87 ? -9.521 11.830 -3.552 1.00 90.81 87 ALA A CA 1
ATOM 666 C C . ALA A 1 87 ? -8.352 12.340 -4.418 1.00 90.81 87 ALA A C 1
ATOM 668 O O . ALA A 1 87 ? -7.897 11.653 -5.334 1.00 90.81 87 ALA A O 1
ATOM 669 N N . LYS A 1 88 ? -7.825 13.535 -4.118 1.00 91.25 88 LYS A N 1
ATOM 670 C CA . LYS A 1 88 ? -6.624 14.061 -4.786 1.00 91.25 88 LYS A CA 1
ATOM 671 C C . LYS A 1 88 ? -5.378 13.245 -4.450 1.00 91.25 88 LYS A C 1
ATOM 673 O O . LYS A 1 88 ? -4.594 12.975 -5.356 1.00 91.25 88 LYS A O 1
ATOM 678 N N . ALA A 1 89 ? -5.202 12.841 -3.193 1.00 92.25 89 ALA A N 1
ATOM 679 C CA . ALA A 1 89 ? -4.084 11.998 -2.777 1.00 92.25 89 ALA A CA 1
ATOM 680 C C . ALA A 1 89 ? -4.080 10.656 -3.534 1.00 92.25 89 ALA A C 1
ATOM 682 O O . ALA A 1 89 ? -3.051 10.249 -4.069 1.00 92.25 89 ALA A O 1
ATOM 683 N N . GLU A 1 90 ? -5.239 10.012 -3.674 1.00 91.62 90 GLU A N 1
ATOM 684 C CA . GLU A 1 90 ? -5.383 8.768 -4.445 1.00 91.62 90 GLU A CA 1
ATOM 685 C C . GLU A 1 90 ? -5.119 8.935 -5.945 1.00 91.62 90 GLU A C 1
ATOM 687 O O . GLU A 1 90 ? -4.547 8.049 -6.590 1.00 91.62 90 GLU A O 1
ATOM 692 N N . ALA A 1 91 ? -5.535 10.064 -6.523 1.00 91.56 91 ALA A N 1
ATOM 693 C CA . ALA A 1 91 ? -5.262 10.366 -7.924 1.00 91.56 91 ALA A CA 1
ATOM 694 C C . ALA A 1 91 ? -3.756 10.547 -8.173 1.00 91.56 91 ALA A C 1
ATOM 696 O O . ALA A 1 91 ? -3.232 10.063 -9.182 1.00 91.56 91 ALA A O 1
ATOM 697 N N . ILE A 1 92 ? -3.052 11.195 -7.237 1.00 90.69 92 ILE A N 1
ATOM 698 C CA . ILE A 1 92 ? -1.595 11.357 -7.293 1.00 90.69 92 ILE A CA 1
ATOM 699 C C . ILE A 1 92 ? -0.913 9.990 -7.233 1.00 90.69 92 ILE A C 1
ATOM 701 O O . ILE A 1 92 ? -0.148 9.673 -8.139 1.00 90.69 92 ILE A O 1
ATOM 705 N N . THR A 1 93 ? -1.231 9.146 -6.248 1.00 91.69 93 THR A N 1
ATOM 706 C CA . THR A 1 93 ? -0.576 7.830 -6.122 1.00 91.69 93 THR A CA 1
ATOM 707 C C . THR A 1 93 ? -0.903 6.892 -7.283 1.00 91.69 93 THR A C 1
ATOM 709 O O . THR A 1 93 ? -0.053 6.134 -7.736 1.00 91.69 93 THR A O 1
ATOM 712 N N . THR A 1 94 ? -2.100 6.989 -7.863 1.00 92.19 94 THR A N 1
ATOM 713 C CA . THR A 1 94 ? -2.431 6.254 -9.097 1.00 92.19 94 THR A CA 1
ATOM 714 C C . THR A 1 94 ? -1.593 6.729 -10.288 1.00 92.19 94 THR A C 1
ATOM 716 O O . THR A 1 94 ? -1.163 5.914 -11.103 1.00 92.19 94 THR A O 1
ATOM 719 N N . THR A 1 95 ? -1.320 8.032 -10.380 1.00 89.88 95 THR A N 1
ATOM 720 C CA . THR A 1 95 ? -0.428 8.587 -11.410 1.00 89.88 95 THR A CA 1
ATOM 721 C C . THR A 1 95 ? 1.015 8.131 -11.193 1.00 89.88 95 THR A C 1
ATOM 723 O O . THR A 1 95 ? 1.660 7.720 -12.154 1.00 89.88 95 THR A O 1
ATOM 726 N N . GLN A 1 96 ? 1.491 8.118 -9.944 1.00 90.00 96 GLN A N 1
ATOM 727 C CA . GLN A 1 96 ? 2.828 7.630 -9.583 1.00 90.00 96 GLN A CA 1
ATOM 728 C C . GLN A 1 96 ? 3.048 6.180 -10.005 1.00 90.00 96 GLN A C 1
ATOM 730 O O . GLN A 1 96 ? 4.077 5.885 -10.599 1.00 90.00 96 GLN A O 1
ATOM 735 N N . ILE A 1 97 ? 2.075 5.293 -9.772 1.00 91.25 97 ILE A N 1
ATOM 736 C CA . ILE A 1 97 ? 2.157 3.893 -10.219 1.00 91.25 97 ILE A CA 1
ATOM 737 C C . ILE A 1 97 ? 2.308 3.829 -11.743 1.00 91.25 97 ILE A C 1
ATOM 739 O O . ILE A 1 97 ? 3.200 3.159 -12.249 1.00 91.25 97 ILE A O 1
ATOM 743 N N . ALA A 1 98 ? 1.498 4.586 -12.488 1.00 88.88 98 ALA A N 1
ATOM 744 C CA . ALA A 1 98 ? 1.583 4.603 -13.948 1.00 88.88 98 ALA A CA 1
ATOM 745 C C . ALA A 1 98 ? 2.907 5.197 -14.473 1.00 88.88 98 ALA A C 1
ATOM 747 O O . ALA A 1 98 ? 3.363 4.836 -15.559 1.00 88.88 98 ALA A O 1
ATOM 748 N N . GLU A 1 99 ? 3.516 6.140 -13.752 1.00 86.75 99 GLU A N 1
ATOM 749 C CA . GLU A 1 99 ? 4.844 6.679 -14.067 1.00 86.75 99 GLU A CA 1
ATOM 750 C C . GLU A 1 99 ? 5.957 5.682 -13.729 1.00 86.75 99 GLU A C 1
ATOM 752 O O . GLU A 1 99 ? 6.880 5.506 -14.528 1.00 86.75 99 GLU A O 1
ATOM 757 N N . ALA A 1 100 ? 5.833 4.986 -12.600 1.00 88.50 100 ALA A N 1
ATOM 758 C CA . ALA A 1 100 ? 6.731 3.918 -12.193 1.00 88.50 100 ALA A CA 1
ATOM 759 C C . ALA A 1 100 ? 6.724 2.768 -13.208 1.00 88.50 100 ALA A C 1
ATOM 761 O O . ALA A 1 100 ? 7.787 2.360 -13.671 1.00 88.50 100 ALA A O 1
ATOM 762 N N . ASP A 1 101 ? 5.547 2.323 -13.651 1.00 87.19 101 ASP A N 1
ATOM 763 C CA . ASP A 1 101 ? 5.401 1.266 -14.660 1.00 87.19 101 ASP A CA 1
ATOM 764 C C . ASP A 1 101 ? 6.119 1.627 -15.969 1.00 87.19 101 ASP A C 1
ATOM 766 O O . ASP A 1 101 ? 6.802 0.798 -16.572 1.00 87.19 101 ASP A O 1
ATOM 770 N N . LYS A 1 102 ? 6.031 2.894 -16.401 1.00 84.94 102 LYS A N 1
ATOM 771 C CA . LYS A 1 102 ? 6.713 3.382 -17.615 1.00 84.94 102 LYS A CA 1
ATOM 772 C C . LYS A 1 102 ? 8.234 3.368 -17.501 1.00 84.94 102 LYS A C 1
ATOM 774 O O . LYS A 1 102 ? 8.906 3.357 -18.531 1.00 84.94 102 LYS A O 1
ATOM 779 N N . SER A 1 103 ? 8.776 3.404 -16.286 1.00 83.19 103 SER A N 1
ATOM 780 C CA . SER A 1 103 ? 10.221 3.331 -16.069 1.00 83.19 103 SER A CA 1
ATOM 781 C C . SER A 1 103 ? 10.781 1.928 -16.322 1.00 83.19 103 SER A C 1
ATOM 783 O O . SER A 1 103 ? 11.967 1.795 -16.612 1.00 83.19 103 SER A O 1
ATOM 785 N N . GLY A 1 104 ? 9.940 0.890 -16.218 1.00 80.44 104 GLY A N 1
ATOM 786 C CA . GLY A 1 104 ? 10.363 -0.509 -16.262 1.00 80.44 104 GLY A CA 1
ATOM 787 C C . GLY A 1 104 ? 11.145 -0.972 -15.026 1.00 80.44 104 GLY A C 1
ATOM 788 O O . GLY A 1 104 ? 11.659 -2.087 -15.037 1.00 80.44 104 GLY A O 1
ATOM 789 N N . ASN A 1 105 ? 11.248 -0.144 -13.978 1.00 87.44 105 ASN A N 1
ATOM 790 C CA . ASN A 1 105 ? 11.919 -0.485 -12.728 1.00 87.44 105 ASN A CA 1
ATOM 791 C C . ASN A 1 105 ? 10.903 -0.955 -11.671 1.00 87.44 105 ASN A C 1
ATOM 793 O O . ASN A 1 105 ? 10.072 -0.177 -11.199 1.00 87.44 105 ASN A O 1
ATOM 797 N N . ASN A 1 106 ? 11.005 -2.225 -11.271 1.00 91.06 106 ASN A N 1
ATOM 798 C CA . ASN A 1 106 ? 10.115 -2.826 -10.278 1.00 91.06 106 ASN A CA 1
ATOM 799 C C . ASN A 1 106 ? 10.229 -2.188 -8.888 1.00 91.06 106 ASN A C 1
ATOM 801 O O . ASN A 1 106 ? 9.217 -2.141 -8.194 1.00 91.06 106 ASN A O 1
ATOM 805 N N . ASP A 1 107 ? 11.395 -1.661 -8.497 1.00 91.06 107 ASP A N 1
ATOM 806 C CA . ASP A 1 107 ? 11.550 -0.959 -7.216 1.00 91.06 107 ASP A CA 1
ATOM 807 C C . ASP A 1 107 ? 10.581 0.223 -7.140 1.00 91.06 107 ASP A C 1
ATOM 809 O O . ASP A 1 107 ? 9.881 0.408 -6.147 1.00 91.06 107 ASP A O 1
ATOM 813 N N . PHE A 1 108 ? 10.481 0.988 -8.231 1.00 92.44 108 PHE A N 1
ATOM 814 C CA . PHE A 1 108 ? 9.609 2.158 -8.314 1.00 92.44 108 PHE A CA 1
ATOM 815 C C . PHE A 1 108 ? 8.139 1.760 -8.311 1.00 92.44 108 PHE A C 1
ATOM 817 O O . PHE A 1 108 ? 7.320 2.427 -7.677 1.00 92.44 108 PHE A O 1
ATOM 824 N N . VAL A 1 109 ? 7.800 0.670 -9.005 1.00 93.06 109 VAL A N 1
ATOM 825 C CA . VAL A 1 109 ? 6.426 0.156 -9.053 1.00 93.06 109 VAL A CA 1
ATOM 826 C C . VAL A 1 109 ? 5.995 -0.301 -7.667 1.00 93.06 109 VAL A C 1
ATOM 828 O O . VAL A 1 109 ? 4.911 0.068 -7.211 1.00 93.06 109 VAL A O 1
ATOM 831 N N . VAL A 1 110 ? 6.846 -1.053 -6.965 1.00 95.25 110 VAL A N 1
ATOM 832 C CA . VAL A 1 110 ? 6.581 -1.500 -5.595 1.00 95.25 110 VAL A CA 1
ATOM 833 C C . VAL A 1 110 ? 6.444 -0.300 -4.664 1.00 95.25 110 VAL A C 1
ATOM 835 O O . VAL A 1 110 ? 5.441 -0.209 -3.960 1.00 95.25 110 VAL A O 1
ATOM 838 N N . GLU A 1 111 ? 7.374 0.655 -4.708 1.00 94.69 111 GLU A N 1
ATOM 839 C CA . GLU A 1 111 ? 7.347 1.862 -3.874 1.00 94.69 111 GLU A CA 1
ATOM 840 C C . GLU A 1 111 ? 6.048 2.668 -4.062 1.00 94.69 111 GLU A C 1
ATOM 842 O O . GLU A 1 111 ? 5.339 2.945 -3.090 1.00 94.69 111 GLU A O 1
ATOM 847 N N . ALA A 1 112 ? 5.669 2.979 -5.306 1.00 94.88 112 ALA A N 1
ATOM 848 C CA . ALA A 1 112 ? 4.445 3.728 -5.597 1.00 94.88 112 ALA A CA 1
ATOM 849 C C . ALA A 1 112 ? 3.171 2.953 -5.232 1.00 94.88 112 ALA A C 1
ATOM 851 O O . ALA A 1 112 ? 2.195 3.528 -4.738 1.00 94.88 112 ALA A O 1
ATOM 852 N N . THR A 1 113 ? 3.170 1.636 -5.444 1.00 97.44 113 THR A N 1
ATOM 853 C CA . THR A 1 113 ? 2.007 0.799 -5.134 1.00 97.44 113 THR A CA 1
ATOM 854 C C . THR A 1 113 ? 1.811 0.659 -3.624 1.00 97.44 113 THR A C 1
ATOM 856 O O . THR A 1 113 ? 0.681 0.766 -3.137 1.00 97.44 113 THR A O 1
ATOM 859 N N . LEU A 1 114 ? 2.897 0.517 -2.857 1.00 97.44 114 LEU A N 1
ATOM 860 C CA . LEU A 1 114 ? 2.848 0.539 -1.394 1.00 97.44 114 LEU A CA 1
ATOM 861 C C . LEU A 1 114 ? 2.413 1.911 -0.864 1.00 97.44 114 LEU A C 1
ATOM 863 O O . LEU A 1 114 ? 1.603 1.959 0.060 1.00 97.44 114 LEU A O 1
ATOM 867 N N . ALA A 1 115 ? 2.843 3.019 -1.477 1.00 95.69 115 ALA A N 1
ATOM 868 C CA . ALA A 1 115 ? 2.364 4.354 -1.111 1.00 95.69 115 ALA A CA 1
ATOM 869 C C . ALA A 1 115 ? 0.839 4.490 -1.281 1.00 95.69 115 ALA A C 1
ATOM 871 O O . ALA A 1 115 ? 0.158 5.017 -0.397 1.00 95.69 115 ALA A O 1
ATOM 872 N N . LYS A 1 116 ? 0.268 3.945 -2.365 1.00 96.88 116 LYS A N 1
ATOM 873 C CA . LYS A 1 116 ? -1.192 3.885 -2.549 1.00 96.88 116 LYS A CA 1
ATOM 874 C C . LYS A 1 116 ? -1.881 3.026 -1.487 1.00 96.88 116 LYS A C 1
ATOM 876 O O . LYS A 1 116 ? -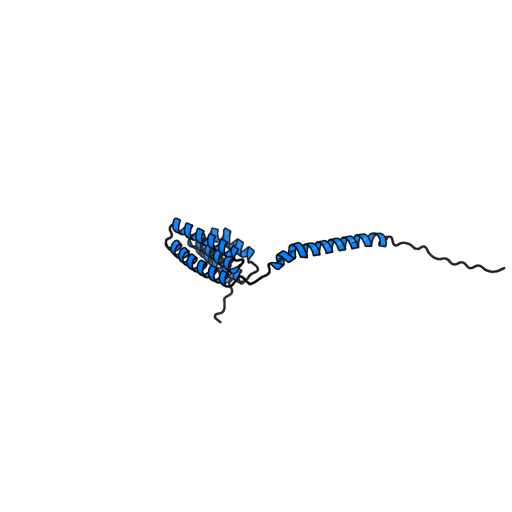2.924 3.431 -0.973 1.00 96.88 116 LYS A O 1
ATOM 881 N N . ALA A 1 117 ? -1.322 1.866 -1.139 1.00 98.12 117 ALA A N 1
ATOM 882 C CA . ALA A 1 117 ? -1.863 1.035 -0.062 1.00 98.12 117 ALA A CA 1
ATOM 883 C C . ALA A 1 117 ? -1.873 1.789 1.276 1.00 98.12 117 ALA A C 1
ATOM 885 O O . ALA A 1 117 ? -2.889 1.783 1.968 1.00 98.12 117 ALA A O 1
ATOM 886 N N . THR A 1 118 ? -0.799 2.508 1.604 1.00 97.38 118 THR A N 1
ATOM 887 C CA . THR A 1 118 ? -0.717 3.341 2.814 1.00 97.38 118 THR A CA 1
ATOM 888 C C . THR A 1 118 ? -1.793 4.424 2.837 1.00 97.38 118 THR A C 1
ATOM 890 O O . THR A 1 118 ? -2.472 4.559 3.850 1.00 97.38 118 THR A O 1
ATOM 893 N N . VAL A 1 119 ? -2.045 5.119 1.718 1.00 96.94 119 VAL A N 1
ATOM 894 C CA . VAL A 1 119 ? -3.158 6.086 1.604 1.00 96.94 119 VAL A CA 1
ATOM 895 C C . VAL A 1 119 ? -4.499 5.436 1.955 1.00 96.94 119 VAL A C 1
ATOM 897 O O . VAL A 1 119 ? -5.284 6.001 2.719 1.00 96.94 119 VAL A O 1
ATOM 900 N N . LEU A 1 120 ? -4.783 4.245 1.420 1.00 97.56 120 LEU A N 1
ATOM 901 C CA . LEU A 1 120 ? -6.022 3.525 1.727 1.00 97.56 120 LEU A CA 1
ATOM 902 C C . LEU A 1 120 ? -6.103 3.157 3.214 1.00 97.56 120 LEU A C 1
ATOM 904 O O . LEU A 1 120 ? -7.150 3.338 3.833 1.00 97.56 120 LEU A O 1
ATOM 908 N N . ILE A 1 121 ? -5.003 2.690 3.803 1.00 97.88 121 ILE A N 1
ATOM 909 C CA . ILE A 1 121 ? -4.939 2.310 5.219 1.00 97.88 121 ILE A CA 1
ATOM 910 C C . ILE A 1 121 ? -5.178 3.525 6.126 1.00 97.88 121 ILE A C 1
ATOM 912 O O . ILE A 1 121 ? -6.051 3.467 6.990 1.00 97.88 121 ILE A O 1
ATOM 916 N N . GLU A 1 122 ? -4.475 4.637 5.899 1.00 95.44 122 GLU A N 1
ATOM 917 C CA . GLU A 1 122 ? -4.593 5.866 6.705 1.00 95.44 122 GLU A CA 1
ATOM 918 C C . GLU A 1 122 ? -5.977 6.519 6.618 1.00 95.44 122 GLU A C 1
ATOM 920 O O . GLU A 1 122 ? -6.391 7.247 7.515 1.00 95.44 122 GLU A O 1
ATOM 925 N N . THR A 1 123 ? -6.724 6.226 5.557 1.00 94.81 123 THR A N 1
ATOM 926 C CA . THR A 1 123 ? -8.081 6.744 5.336 1.00 94.81 123 THR A CA 1
ATOM 927 C C . THR A 1 123 ? -9.172 5.746 5.732 1.00 94.81 123 THR A C 1
ATOM 929 O O . THR A 1 123 ? -10.316 5.863 5.293 1.00 94.81 123 THR A O 1
ATOM 932 N N . GLY A 1 124 ? -8.835 4.748 6.556 1.00 95.62 124 GLY A N 1
ATOM 933 C CA . GLY A 1 124 ? -9.793 3.796 7.128 1.00 95.62 124 GLY A CA 1
ATOM 934 C C . GLY A 1 124 ? -10.237 2.680 6.178 1.00 95.62 124 GLY A C 1
ATOM 935 O O . GLY A 1 124 ? -11.178 1.951 6.480 1.00 95.62 124 GLY A O 1
ATOM 936 N N . ARG A 1 125 ? -9.566 2.507 5.036 1.00 97.62 125 ARG A N 1
ATOM 937 C CA . ARG A 1 125 ? -9.847 1.463 4.032 1.00 97.62 125 ARG A CA 1
ATOM 938 C C . ARG A 1 125 ? -8.770 0.382 4.035 1.00 97.62 125 ARG A C 1
ATOM 940 O O . ARG A 1 125 ? -8.381 -0.138 2.993 1.00 97.62 125 ARG A O 1
ATOM 947 N N . ALA A 1 126 ? -8.300 0.011 5.223 1.00 98.38 126 ALA A N 1
ATOM 948 C CA . ALA A 1 126 ? -7.247 -0.985 5.388 1.00 98.38 126 ALA A CA 1
ATOM 949 C C . ALA A 1 126 ? -7.606 -2.356 4.785 1.00 98.38 126 ALA A C 1
ATOM 951 O O . ALA A 1 126 ? -6.756 -2.985 4.160 1.00 98.38 126 ALA A O 1
ATOM 952 N N . GLN A 1 127 ? -8.868 -2.793 4.891 1.00 98.56 127 GLN A N 1
ATOM 953 C CA . GLN A 1 127 ? -9.316 -4.043 4.262 1.00 98.56 127 GLN A CA 1
ATOM 954 C C . GLN A 1 127 ? -9.223 -3.971 2.732 1.00 98.56 127 GLN A C 1
ATOM 956 O O . GLN A 1 127 ? -8.727 -4.896 2.099 1.00 98.56 127 GLN A O 1
ATOM 961 N N . GLN A 1 128 ? -9.609 -2.835 2.145 1.00 98.00 128 GLN A N 1
ATOM 962 C CA . GLN A 1 128 ? -9.473 -2.618 0.709 1.00 98.00 128 GLN A CA 1
ATOM 963 C C . GLN A 1 128 ? -8.000 -2.641 0.276 1.00 98.00 128 GLN A C 1
ATOM 965 O O . GLN A 1 128 ? -7.662 -3.251 -0.732 1.00 98.00 128 GLN A O 1
ATOM 970 N N . ALA A 1 129 ? -7.108 -2.017 1.051 1.00 98.38 129 ALA A N 1
ATOM 971 C CA . ALA A 1 129 ? -5.673 -2.057 0.777 1.00 98.38 129 ALA A CA 1
ATOM 972 C C . ALA A 1 129 ? -5.127 -3.493 0.774 1.00 98.38 129 ALA A C 1
ATOM 974 O O . ALA A 1 129 ? -4.313 -3.840 -0.081 1.00 98.38 129 ALA A O 1
ATOM 975 N N . LEU A 1 130 ? -5.582 -4.333 1.710 1.00 98.50 130 LEU A N 1
ATOM 976 C CA . LEU A 1 130 ? -5.210 -5.746 1.759 1.00 98.50 130 LEU A CA 1
ATOM 977 C C . LEU A 1 130 ? -5.679 -6.491 0.506 1.00 98.50 130 LEU A C 1
ATOM 979 O O . LEU A 1 130 ? -4.860 -7.122 -0.163 1.00 98.50 130 LEU A O 1
ATOM 983 N N . ASP A 1 131 ? -6.966 -6.391 0.186 1.00 98.25 131 ASP A N 1
ATOM 984 C CA . ASP A 1 131 ? -7.608 -7.202 -0.852 1.00 98.25 131 ASP A CA 1
ATOM 985 C C . ASP A 1 131 ? -7.205 -6.780 -2.270 1.00 98.25 131 ASP A C 1
ATOM 987 O O . ASP A 1 131 ? -6.852 -7.628 -3.093 1.00 98.25 131 ASP A O 1
ATOM 991 N N . ASP A 1 132 ? -7.204 -5.475 -2.542 1.00 97.75 132 ASP A N 1
ATOM 992 C CA . ASP A 1 132 ? -7.007 -4.943 -3.893 1.00 97.75 132 ASP A CA 1
ATOM 993 C C . ASP A 1 132 ? -5.526 -4.757 -4.244 1.00 97.75 132 ASP A C 1
ATOM 995 O O . ASP A 1 132 ? -5.174 -4.707 -5.424 1.00 97.75 132 ASP A O 1
ATOM 999 N N . ILE A 1 133 ? -4.654 -4.620 -3.236 1.00 98.31 133 ILE A N 1
ATOM 1000 C CA . ILE A 1 133 ? -3.250 -4.247 -3.443 1.00 98.31 133 ILE A CA 1
ATOM 1001 C C . ILE A 1 133 ? -2.294 -5.252 -2.804 1.00 98.31 133 ILE A C 1
ATOM 1003 O O . ILE A 1 133 ? -1.554 -5.929 -3.516 1.00 98.31 133 ILE A O 1
ATOM 1007 N N . LEU A 1 134 ? -2.284 -5.372 -1.476 1.00 98.31 134 LEU A N 1
ATOM 1008 C CA . LEU A 1 134 ? -1.188 -6.043 -0.769 1.00 98.31 134 LEU A CA 1
ATOM 1009 C C . LEU A 1 134 ? -1.161 -7.558 -1.008 1.00 98.31 134 LEU A C 1
ATOM 1011 O O . LEU A 1 134 ? -0.088 -8.112 -1.243 1.00 98.31 134 LEU A O 1
ATOM 1015 N N . PHE A 1 135 ? -2.311 -8.240 -1.010 1.00 98.06 135 PHE A N 1
ATOM 1016 C CA . PHE A 1 135 ? -2.366 -9.667 -1.344 1.00 98.06 135 PHE A CA 1
ATOM 1017 C C . PHE A 1 135 ? -1.985 -9.948 -2.809 1.00 98.06 135 PHE A C 1
ATOM 1019 O O . PHE A 1 135 ? -1.154 -10.837 -3.036 1.00 98.06 135 PHE A O 1
ATOM 1026 N N . PRO A 1 136 ? -2.517 -9.213 -3.810 1.00 98.19 136 PRO A N 1
ATOM 1027 C CA . PRO A 1 136 ? -2.036 -9.309 -5.186 1.00 98.19 136 PRO A CA 1
ATOM 1028 C C . PRO A 1 136 ? -0.530 -9.064 -5.327 1.00 98.19 136 PRO A C 1
ATOM 1030 O O . PRO A 1 136 ? 0.151 -9.861 -5.974 1.00 98.19 136 PRO A O 1
ATOM 1033 N N . MET A 1 137 ? 0.009 -8.020 -4.689 1.00 97.00 137 MET A N 1
ATOM 1034 C CA . MET A 1 137 ? 1.446 -7.727 -4.710 1.00 97.00 137 MET A CA 1
ATOM 1035 C C . MET A 1 137 ? 2.261 -8.874 -4.119 1.00 97.00 137 MET A C 1
ATOM 1037 O O . MET A 1 137 ? 3.215 -9.325 -4.749 1.00 97.00 137 MET A O 1
ATOM 1041 N N . LEU A 1 138 ? 1.870 -9.394 -2.953 1.00 97.12 138 LEU A N 1
ATOM 1042 C CA . LEU A 1 138 ? 2.570 -10.505 -2.307 1.00 97.12 138 LEU A CA 1
ATOM 1043 C C . LEU A 1 138 ? 2.617 -11.744 -3.207 1.00 97.12 138 LEU A C 1
ATOM 1045 O O . LEU A 1 138 ? 3.631 -12.433 -3.267 1.00 97.12 138 LEU A O 1
ATOM 1049 N N . LYS A 1 139 ? 1.535 -12.022 -3.943 1.00 96.31 139 LYS A N 1
ATOM 1050 C CA . LYS A 1 139 ? 1.506 -13.115 -4.919 1.00 96.31 139 LYS A CA 1
ATOM 1051 C C . LYS A 1 139 ? 2.500 -12.873 -6.058 1.00 96.31 139 LYS A C 1
ATOM 1053 O O . LYS A 1 139 ? 3.255 -13.784 -6.399 1.00 96.31 139 LYS A O 1
ATOM 1058 N N . THR A 1 140 ? 2.509 -11.666 -6.620 1.00 95.38 140 THR A N 1
ATOM 1059 C CA . THR A 1 140 ? 3.389 -11.272 -7.732 1.00 95.38 140 THR A CA 1
ATOM 1060 C C . THR A 1 140 ? 4.867 -11.324 -7.347 1.00 95.38 140 THR A C 1
ATOM 1062 O O . THR A 1 140 ? 5.671 -11.873 -8.095 1.00 95.38 140 THR A O 1
ATOM 1065 N N . TYR A 1 141 ? 5.219 -10.816 -6.166 1.00 94.75 141 TYR A N 1
ATOM 1066 C CA . TYR A 1 141 ? 6.606 -10.670 -5.712 1.00 94.75 141 TYR A CA 1
ATOM 1067 C C . TYR A 1 141 ? 7.052 -11.756 -4.726 1.00 94.75 141 TYR A C 1
ATOM 1069 O O . TYR A 1 141 ? 8.085 -11.614 -4.085 1.00 94.75 141 TYR A O 1
ATOM 1077 N N . SER A 1 142 ? 6.317 -12.868 -4.636 1.00 93.38 142 SER A N 1
ATOM 1078 C CA . SER A 1 142 ? 6.552 -13.953 -3.664 1.00 93.38 142 SER A CA 1
ATOM 1079 C C . SER A 1 142 ? 7.957 -14.572 -3.681 1.00 93.38 142 SER A C 1
ATOM 1081 O O . SER A 1 142 ? 8.363 -15.177 -2.691 1.00 93.38 142 SER A O 1
ATOM 1083 N N . ASN A 1 143 ? 8.697 -14.433 -4.785 1.00 93.06 143 ASN A N 1
ATOM 1084 C CA . ASN A 1 143 ? 10.068 -14.934 -4.926 1.00 93.06 143 ASN A CA 1
ATOM 1085 C C . ASN A 1 143 ? 11.144 -13.862 -4.670 1.00 93.06 143 ASN A C 1
ATOM 1087 O O . ASN A 1 143 ? 12.329 -14.189 -4.685 1.00 93.06 143 ASN A O 1
ATOM 1091 N N . ASP A 1 144 ? 10.754 -12.604 -4.455 1.00 94.75 144 ASP A N 1
ATOM 1092 C CA . ASP A 1 144 ? 11.656 -11.503 -4.123 1.00 94.75 144 ASP A CA 1
ATOM 1093 C C . ASP A 1 144 ? 11.539 -11.187 -2.631 1.00 94.75 144 ASP A C 1
ATOM 1095 O O . ASP A 1 144 ? 10.531 -10.651 -2.161 1.00 94.75 144 ASP A O 1
ATOM 1099 N N . GLN A 1 145 ? 12.572 -11.548 -1.871 1.00 92.94 145 GLN A N 1
ATOM 1100 C CA . GLN A 1 145 ? 12.569 -11.361 -0.425 1.00 92.94 145 GLN A CA 1
ATOM 1101 C C . GLN A 1 145 ? 12.492 -9.876 -0.037 1.00 92.94 145 GLN A C 1
ATOM 1103 O O . GLN A 1 145 ? 11.756 -9.536 0.888 1.00 92.94 145 GLN A O 1
ATOM 1108 N N . ASN A 1 146 ? 13.190 -8.991 -0.754 1.00 91.56 146 ASN A N 1
ATOM 1109 C CA . ASN A 1 146 ? 13.230 -7.567 -0.421 1.00 91.56 146 ASN A CA 1
ATOM 1110 C C . ASN A 1 146 ? 11.851 -6.925 -0.583 1.00 91.56 146 ASN A C 1
ATOM 1112 O O . ASN A 1 146 ? 11.416 -6.164 0.284 1.00 91.56 146 ASN A O 1
ATOM 1116 N N . PHE A 1 147 ? 11.143 -7.231 -1.671 1.00 94.56 147 PHE A N 1
ATOM 1117 C CA . PHE A 1 147 ? 9.781 -6.729 -1.870 1.00 94.56 147 PHE A CA 1
ATOM 1118 C C . PHE A 1 147 ? 8.788 -7.379 -0.921 1.00 94.56 147 PHE A C 1
ATOM 1120 O O . PHE A 1 147 ? 7.938 -6.696 -0.351 1.00 94.56 147 PHE A O 1
ATOM 1127 N N . THR A 1 148 ? 8.915 -8.685 -0.705 1.00 96.25 148 THR A N 1
ATOM 1128 C CA . THR A 1 148 ? 8.036 -9.427 0.199 1.00 96.25 148 THR A CA 1
ATOM 1129 C C . THR A 1 148 ? 8.098 -8.874 1.626 1.00 96.25 148 THR A C 1
ATOM 1131 O O . THR A 1 148 ? 7.054 -8.675 2.247 1.00 96.25 148 THR A O 1
ATOM 1134 N N . GLU A 1 149 ? 9.286 -8.540 2.135 1.00 94.56 149 GLU A N 1
ATOM 1135 C CA . GLU A 1 149 ? 9.450 -7.924 3.460 1.00 94.56 149 GLU A CA 1
ATOM 1136 C C . GLU A 1 149 ? 8.811 -6.531 3.550 1.00 94.56 149 GLU A C 1
ATOM 1138 O O . GLU A 1 149 ? 8.134 -6.226 4.535 1.00 94.56 149 GLU A O 1
ATOM 1143 N N . GLN A 1 150 ? 8.958 -5.698 2.515 1.00 95.69 150 GLN A N 1
ATOM 1144 C CA . GLN A 1 150 ? 8.296 -4.389 2.462 1.00 95.69 150 GLN A CA 1
ATOM 1145 C C . GLN A 1 150 ? 6.768 -4.531 2.474 1.00 95.69 150 GLN A C 1
ATOM 1147 O O . GLN A 1 150 ? 6.083 -3.847 3.239 1.00 95.69 150 GLN A O 1
ATOM 1152 N N . ILE A 1 151 ? 6.233 -5.469 1.686 1.00 98.19 151 ILE A N 1
ATOM 1153 C CA . ILE A 1 151 ? 4.797 -5.770 1.645 1.00 98.19 151 ILE A CA 1
ATOM 1154 C C . ILE A 1 151 ? 4.317 -6.249 3.021 1.00 98.19 151 ILE A C 1
ATOM 1156 O O . ILE A 1 151 ? 3.292 -5.769 3.503 1.00 98.19 151 ILE A O 1
ATOM 1160 N N . TYR A 1 152 ? 5.062 -7.125 3.704 1.00 98.00 152 TYR A N 1
ATOM 1161 C CA . TYR A 1 152 ? 4.727 -7.566 5.063 1.00 98.00 152 TYR A CA 1
ATOM 1162 C C . TYR A 1 152 ? 4.671 -6.420 6.073 1.00 98.00 152 TYR A C 1
ATOM 1164 O O . TYR A 1 152 ? 3.775 -6.412 6.921 1.00 98.00 152 TYR A O 1
ATOM 1172 N N . GLY A 1 153 ? 5.559 -5.430 5.962 1.00 97.44 153 GLY A N 1
ATOM 1173 C CA . GLY A 1 153 ? 5.504 -4.217 6.780 1.00 97.44 153 GLY A CA 1
ATOM 1174 C C . GLY A 1 153 ? 4.170 -3.486 6.636 1.00 97.44 153 GLY A C 1
ATOM 1175 O O . GLY A 1 153 ? 3.496 -3.206 7.631 1.00 97.44 153 GLY A O 1
ATOM 1176 N N . VAL A 1 154 ? 3.736 -3.251 5.396 1.00 98.31 154 VAL A N 1
ATOM 1177 C CA . VAL A 1 154 ? 2.474 -2.546 5.118 1.00 98.31 154 VAL A CA 1
ATOM 1178 C C . VAL A 1 154 ? 1.253 -3.406 5.468 1.00 98.31 154 VAL A C 1
ATOM 1180 O O . VAL A 1 154 ? 0.277 -2.889 6.009 1.00 98.31 154 VAL A O 1
ATOM 1183 N N . MET A 1 155 ? 1.308 -4.727 5.267 1.00 98.69 155 MET A N 1
ATOM 1184 C CA . MET A 1 155 ? 0.258 -5.647 5.728 1.00 98.69 155 MET A CA 1
ATOM 1185 C C . MET A 1 155 ? 0.119 -5.638 7.250 1.00 98.69 155 MET A C 1
ATOM 1187 O O . MET A 1 155 ? -1.001 -5.599 7.758 1.00 98.69 155 MET A O 1
ATOM 1191 N N . SER A 1 156 ? 1.233 -5.635 7.991 1.00 98.44 156 SER A N 1
ATOM 1192 C CA . SER A 1 156 ? 1.199 -5.519 9.452 1.00 98.44 156 SER A CA 1
ATOM 1193 C C . SER A 1 156 ? 0.509 -4.225 9.880 1.00 98.44 156 SER A C 1
ATOM 1195 O O . SER A 1 156 ? -0.371 -4.252 10.742 1.00 98.44 156 SER A O 1
ATOM 1197 N N . PHE A 1 157 ? 0.840 -3.104 9.233 1.00 98.38 157 PHE A N 1
ATOM 1198 C CA . PHE A 1 157 ? 0.188 -1.821 9.488 1.00 98.38 157 PHE A CA 1
ATOM 1199 C C . PHE A 1 157 ? -1.316 -1.853 9.177 1.00 98.38 157 PHE A C 1
ATOM 1201 O O . PHE A 1 157 ? -2.115 -1.422 10.008 1.00 98.38 157 PHE A O 1
ATOM 1208 N N . ALA A 1 158 ? -1.718 -2.433 8.042 1.00 98.62 158 ALA A N 1
ATOM 1209 C CA . ALA A 1 158 ? -3.126 -2.589 7.679 1.00 98.62 158 ALA A CA 1
ATOM 1210 C C . ALA A 1 158 ? -3.906 -3.382 8.739 1.00 98.62 158 ALA A C 1
ATOM 1212 O O . ALA A 1 158 ? -4.973 -2.956 9.172 1.00 98.62 158 ALA A O 1
ATOM 1213 N N . TYR A 1 159 ? -3.357 -4.502 9.218 1.00 98.69 159 TYR A N 1
ATOM 1214 C CA . TYR A 1 159 ? -4.014 -5.307 10.250 1.00 98.69 159 TYR A CA 1
ATOM 1215 C C . TYR A 1 159 ? -4.104 -4.612 11.608 1.00 98.69 159 TYR A C 1
ATOM 1217 O O . TYR A 1 159 ? -5.076 -4.847 12.324 1.00 98.69 159 TYR A O 1
ATOM 1225 N N . ARG A 1 160 ? -3.158 -3.726 11.950 1.00 98.44 160 ARG A N 1
ATOM 1226 C CA . ARG A 1 160 ? -3.276 -2.872 13.145 1.00 98.44 160 ARG A CA 1
ATOM 1227 C C . ARG A 1 160 ? -4.454 -1.907 13.032 1.00 98.44 160 ARG A C 1
ATOM 1229 O O . ARG A 1 160 ? -5.173 -1.753 14.006 1.00 98.44 160 ARG A O 1
ATOM 1236 N N . GLN A 1 161 ? -4.694 -1.320 11.855 1.00 98.19 161 GLN A N 1
ATOM 1237 C CA . GLN A 1 161 ? -5.868 -0.460 11.628 1.00 98.19 161 GLN A CA 1
ATOM 1238 C C . GLN A 1 161 ? -7.203 -1.221 11.652 1.00 98.19 161 GLN A C 1
ATOM 1240 O O . GLN A 1 161 ? -8.255 -0.613 11.806 1.00 98.19 161 GLN A O 1
ATOM 1245 N N . LEU A 1 162 ? -7.170 -2.545 11.482 1.00 98.31 162 LEU A N 1
ATOM 1246 C CA . LEU A 1 162 ? -8.338 -3.425 11.582 1.00 98.31 162 LEU A CA 1
ATOM 1247 C C . LEU A 1 162 ? -8.485 -4.062 12.975 1.00 98.31 162 LEU A C 1
ATOM 1249 O O . LEU A 1 162 ? -9.230 -5.032 13.116 1.00 98.31 162 LEU A O 1
ATOM 1253 N N . ASP A 1 163 ? -7.730 -3.590 13.973 1.00 98.31 163 ASP A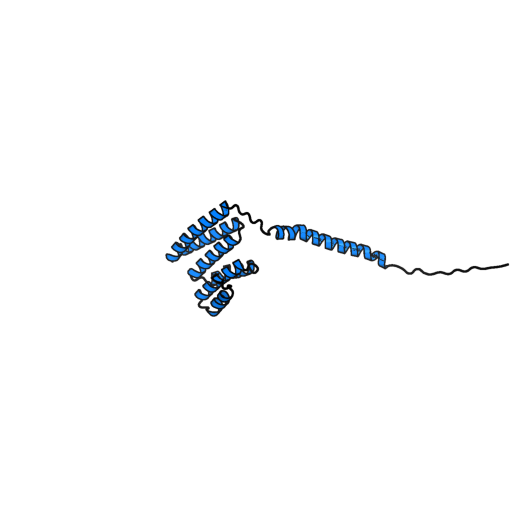 N 1
ATOM 1254 C CA . ASP A 1 163 ? -7.675 -4.147 15.332 1.00 98.31 163 ASP A CA 1
ATOM 1255 C C . ASP A 1 163 ? -7.360 -5.661 15.382 1.00 98.31 163 ASP A C 1
ATOM 1257 O O . ASP A 1 163 ? -7.686 -6.367 16.339 1.00 98.31 163 ASP A O 1
ATOM 1261 N N . ASN A 1 164 ? -6.680 -6.195 14.360 1.00 98.44 164 ASN A N 1
ATOM 1262 C CA . ASN A 1 164 ? -6.287 -7.602 14.280 1.00 98.44 164 ASN A CA 1
ATOM 1263 C C . ASN A 1 164 ? -4.811 -7.778 14.650 1.00 98.44 164 ASN A C 1
ATOM 1265 O O . ASN A 1 164 ? -3.949 -8.031 13.803 1.00 98.44 164 ASN A O 1
ATOM 1269 N N . GLN A 1 165 ? -4.529 -7.667 15.948 1.00 98.25 165 GLN A N 1
ATOM 1270 C CA . GLN A 1 165 ? -3.168 -7.741 16.485 1.00 98.25 165 GLN A CA 1
ATOM 1271 C C . GLN A 1 165 ? -2.458 -9.058 16.129 1.00 98.25 165 GLN A C 1
ATOM 1273 O O . GLN A 1 165 ? -1.283 -9.050 15.776 1.00 98.25 165 GLN A O 1
ATOM 1278 N N . VAL A 1 166 ? -3.179 -10.186 16.140 1.00 98.44 166 VAL A N 1
ATOM 1279 C CA . VAL A 1 166 ? -2.609 -11.507 15.819 1.00 98.44 166 VAL A CA 1
ATOM 1280 C C . VAL A 1 166 ? -2.049 -11.534 14.399 1.00 98.44 166 VAL A C 1
ATOM 1282 O O . VAL A 1 166 ? -0.923 -11.983 14.184 1.00 98.44 166 VAL A O 1
ATOM 1285 N N . LYS A 1 167 ? -2.809 -11.032 13.419 1.00 98.38 167 LYS A N 1
ATOM 1286 C CA . LYS A 1 167 ? -2.333 -10.948 12.034 1.00 98.38 167 LYS A CA 1
ATOM 1287 C C . LYS A 1 167 ? -1.260 -9.889 11.860 1.00 98.38 167 LYS A C 1
ATOM 1289 O O . LYS A 1 167 ? -0.300 -10.135 11.133 1.00 98.38 167 LYS A O 1
ATOM 1294 N N . ALA A 1 168 ? -1.384 -8.752 12.537 1.00 98.19 168 ALA A N 1
ATOM 1295 C CA . ALA A 1 168 ? -0.348 -7.731 12.506 1.00 98.19 168 ALA A CA 1
ATOM 1296 C C . ALA A 1 168 ? 1.014 -8.301 12.931 1.00 98.19 168 ALA A C 1
ATOM 1298 O O . ALA A 1 168 ? 2.003 -8.097 12.223 1.00 98.19 168 ALA A O 1
ATOM 1299 N N . ASP A 1 169 ? 1.054 -9.060 14.026 1.00 97.69 169 ASP A N 1
ATOM 1300 C CA . ASP A 1 169 ? 2.279 -9.677 14.535 1.00 97.69 169 ASP A CA 1
ATOM 1301 C C . ASP A 1 169 ? 2.757 -10.830 13.646 1.00 97.69 169 ASP A C 1
ATOM 1303 O O . ASP A 1 169 ? 3.958 -10.971 13.422 1.00 97.69 16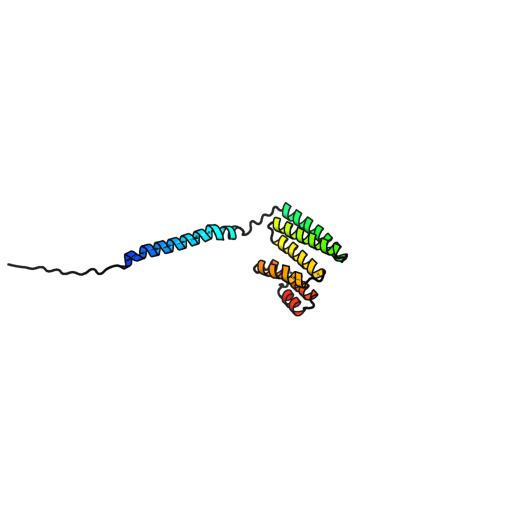9 ASP A O 1
ATOM 1307 N N . GLU A 1 170 ? 1.841 -11.617 13.067 1.00 97.38 170 GLU A N 1
ATOM 1308 C CA . GLU A 1 170 ? 2.187 -12.657 12.088 1.00 97.38 170 GLU A CA 1
ATOM 1309 C C . GLU A 1 170 ? 2.996 -12.081 10.917 1.00 97.38 170 GLU A C 1
ATOM 1311 O O . GLU A 1 170 ? 4.008 -12.663 10.530 1.00 97.38 170 GLU A O 1
ATOM 1316 N N . TYR A 1 171 ? 2.567 -10.951 10.350 1.00 97.44 171 TYR A N 1
ATOM 1317 C CA . TYR A 1 171 ? 3.276 -10.316 9.236 1.00 97.44 171 TYR A CA 1
ATOM 1318 C C . TYR A 1 171 ? 4.531 -9.572 9.683 1.00 97.44 171 TYR A C 1
ATOM 1320 O O . TYR A 1 171 ? 5.552 -9.668 9.007 1.00 97.44 171 TYR A O 1
ATOM 1328 N N . PHE A 1 172 ? 4.502 -8.904 10.838 1.00 96.38 172 PHE A N 1
ATOM 1329 C CA . PHE A 1 172 ? 5.686 -8.240 11.384 1.00 96.38 172 PHE A CA 1
ATOM 1330 C C . PHE A 1 172 ? 6.837 -9.228 11.622 1.00 96.38 172 PHE A C 1
ATOM 1332 O O . PHE A 1 172 ? 7.965 -8.976 11.214 1.00 96.38 172 PHE A O 1
ATOM 1339 N N . ASN A 1 173 ? 6.543 -10.399 12.192 1.00 95.44 173 ASN A N 1
ATOM 1340 C CA . ASN A 1 173 ? 7.543 -11.427 12.495 1.00 95.44 173 ASN A CA 1
ATOM 1341 C C . ASN A 1 173 ? 8.124 -12.123 11.252 1.00 95.44 173 ASN 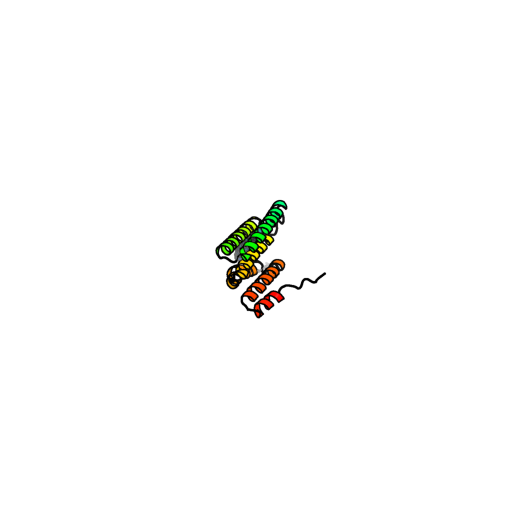A C 1
ATOM 1343 O O . ASN A 1 173 ? 9.099 -12.863 11.370 1.00 95.44 173 ASN A O 1
ATOM 1347 N N . LYS A 1 174 ? 7.537 -11.918 10.066 1.00 94.69 174 LYS A N 1
ATOM 1348 C CA . LYS A 1 174 ? 8.095 -12.405 8.793 1.00 94.69 174 LYS A CA 1
ATOM 1349 C C . LYS A 1 174 ? 9.166 -11.473 8.225 1.00 94.69 174 LYS A C 1
ATOM 1351 O O . LYS A 1 174 ? 9.848 -11.862 7.282 1.00 94.69 174 LYS A O 1
ATOM 1356 N N . ILE A 1 175 ? 9.308 -10.266 8.771 1.00 92.69 175 ILE A N 1
ATOM 1357 C CA . ILE A 1 175 ? 10.353 -9.316 8.389 1.00 92.69 175 ILE A CA 1
ATOM 1358 C C . ILE A 1 175 ? 11.623 -9.711 9.135 1.00 92.69 175 ILE A C 1
ATOM 1360 O O . ILE A 1 175 ? 11.616 -9.807 10.365 1.00 92.69 175 ILE A O 1
ATOM 1364 N N . GLN A 1 176 ? 12.715 -9.957 8.411 1.00 85.94 176 GLN A N 1
ATOM 1365 C CA . GLN A 1 176 ? 13.965 -10.301 9.075 1.00 85.94 176 GLN A CA 1
ATOM 1366 C C . GLN A 1 176 ? 14.454 -9.114 9.917 1.00 85.94 176 GLN A C 1
ATOM 1368 O O . GLN A 1 176 ? 14.515 -7.987 9.415 1.00 85.94 176 GLN A O 1
ATOM 1373 N N . PRO A 1 177 ? 14.832 -9.335 11.189 1.00 74.50 177 PRO A N 1
ATOM 1374 C CA . PRO A 1 177 ? 15.499 -8.304 11.958 1.00 74.50 177 PRO A CA 1
ATOM 1375 C C . PRO A 1 177 ? 16.842 -8.024 11.285 1.00 74.50 177 PRO A C 1
ATOM 1377 O O . PRO A 1 177 ? 17.761 -8.841 11.345 1.00 74.50 177 PRO A O 1
ATOM 1380 N N . LYS A 1 178 ? 16.963 -6.872 10.623 1.00 70.25 178 LYS A N 1
ATOM 1381 C CA . LYS A 1 178 ? 18.269 -6.383 10.184 1.00 70.25 178 LYS A CA 1
ATOM 1382 C C . LYS A 1 178 ? 19.049 -6.047 11.452 1.00 70.25 178 LYS A C 1
ATOM 1384 O O . LYS A 1 178 ? 18.625 -5.188 12.225 1.00 70.25 178 LYS A O 1
ATOM 1389 N N . GLY A 1 179 ? 20.119 -6.796 11.714 1.00 53.53 179 GLY A N 1
ATOM 1390 C CA . GLY A 1 179 ? 21.052 -6.473 12.789 1.00 53.53 179 GLY A CA 1
ATOM 1391 C C . GLY A 1 179 ? 21.534 -5.030 12.636 1.00 53.53 179 GLY A C 1
ATOM 1392 O O . GLY A 1 179 ? 21.666 -4.538 11.517 1.00 53.53 179 GLY A O 1
ATOM 1393 N N . TRP A 1 180 ? 21.755 -4.348 13.757 1.00 42.72 180 TRP A N 1
ATOM 1394 C CA . TRP A 1 180 ? 22.353 -3.010 13.791 1.00 42.72 180 TRP A CA 1
ATOM 1395 C C . TRP A 1 180 ? 23.875 -3.095 13.581 1.00 42.72 180 TRP A C 1
ATOM 1397 O O . TRP A 1 180 ? 24.624 -2.574 14.407 1.00 42.72 180 TRP A O 1
ATOM 1407 N N . ASP A 1 181 ? 24.321 -3.821 12.554 1.00 41.75 181 ASP A N 1
ATOM 1408 C CA . ASP A 1 181 ? 25.744 -3.882 12.193 1.00 41.75 181 ASP A CA 1
ATOM 1409 C C . ASP A 1 181 ? 26.195 -2.578 11.517 1.00 41.75 181 ASP A C 1
ATOM 1411 O O . ASP A 1 181 ? 25.478 -2.089 10.610 1.00 41.75 181 ASP A O 1
#

Secondary structure (DSSP, 8-state):
---------------TTHHHHHHHHHHHHHHHHHHHHHIIIIIHHHHTTS------HHHHHHHHHHHHHHHHHHHHHHHH--HHHHHHHHHHHHHHHHHHHHHT-HHHHHHHHHHHHHHHHHTT-HHHHIIIIIHHHHHHTTT-HHHHHHHHHHHHHHHHHTT-HHHHHHHHTTS------

Foldseek 3Di:
DDDDDDDDDDDDDDDPPVVPVVVVVVVVVVVVVVVVCCCVPPVVVVVVLPDPPCLPPVLVVVLVVLVVVLLVQLVVLVVVVDPVSLVVSLVSLVVQLVSQVVSVDVVSNLVSLLSNLVSCQSNLNLVCSVPVGLVVQCVVCVVPLVSNLVSLQSNLSSCVSVVNNVSSVVSPVSRDPDPPD

Sequence (181 aa):
MKKANKTENRTSQKPFLLRHLVPILVTIFLIVAAAVAAYIFIVAPLLKTSHSDSTPVTAEKTYKDNFVKQQTAVESLLRAGDAASIAKAEAITTTQIAEADKSGNNDFVVEATLAKATVLIETGRAQQALDDILFPMLKTYSNDQNFTEQIYGVMSFAYRQLDNQVKADEYFNKIQPKGWD

pLDDT: mean 78.72, std 20.63, range [35.94, 98.69]